Protein AF-A0A938M3T7-F1 (afdb_monomer)

Foldseek 3Di:
DDDPVNVLVLLLCLQPAFQLVVDDLAEEEEEADPPDPPVNLVVLLVVLVSQVVSVHHDYHYQADRHHRDSVGGRRDDDPPDDPVVSQVSNQVVDVVGDGDDDDDQDPVSVCVSVVQDPVNVVVVLVVCVVVVQQWDWDDDDPPTDIDRDDD

Mean predicted aligned error: 9.39 Å

Sequence (151 aa):
MRSLQDIRELLDELDHQPADAMEAQDLDLKEWNVRSMSDSVSLVVEMAVCMANGGGGTVVFGVNDKAVGRSNAILGVPNEVDVNRLMKAVYDSTDPKLTPVFEELSNADIRRITHFNRNQVFRMMQELIQEEIGVVLTGQRKSARYVLKQT

pLDDT: mean 87.34, std 10.18, range [54.97, 97.94]

Radius of gyration: 17.36 Å; Cα contacts (8 Å, |Δi|>4): 184; chains: 1; bounding box: 43×36×40 Å

Secondary structure (DSSP, 8-state):
---HHHHHHHHHGGGTS-SGGG-BTTEEEE---TT-HHHHHHHHHHHHHHHHHTT--EEEESB-SS--SHHHHB----TT--HHHHHHHHHHH-SSPP-----PPPHHHHHHHS---HHHHHHHHHHHHHTT-SEEEES-GGG-EEEE---

Nearest PDB structures (foldseek):
  1qrd-assembly1_A  TM=4.668E-01  e=8.372E+00  Rattus rattus

Structure (mmCIF, N/CA/C/O backbone):
data_AF-A0A938M3T7-F1
#
_entry.id   AF-A0A938M3T7-F1
#
loop_
_atom_site.group_PDB
_atom_site.id
_atom_site.type_symbol
_atom_site.label_atom_id
_atom_site.label_alt_id
_atom_site.label_comp_id
_atom_site.label_asym_id
_atom_site.label_entity_id
_atom_site.label_seq_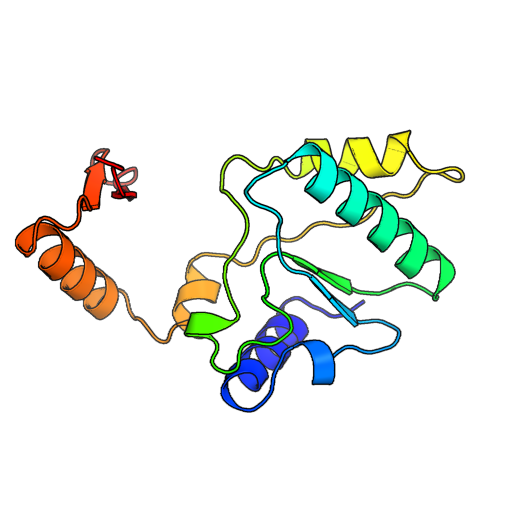id
_atom_site.pdbx_PDB_ins_code
_atom_site.Cartn_x
_atom_site.Cartn_y
_atom_site.Cartn_z
_atom_site.occupancy
_atom_site.B_iso_or_equiv
_atom_site.auth_seq_id
_atom_site.auth_comp_id
_atom_site.auth_asym_id
_atom_site.auth_atom_id
_atom_site.pdbx_PDB_model_num
ATOM 1 N N . MET A 1 1 ? -0.614 -11.440 -11.638 1.00 80.94 1 MET A N 1
ATOM 2 C CA . MET A 1 1 ? -1.037 -10.274 -10.835 1.00 80.94 1 MET A CA 1
ATOM 3 C C . MET A 1 1 ? -2.408 -10.567 -10.284 1.00 80.94 1 MET A C 1
ATOM 5 O O . MET A 1 1 ? -3.253 -11.032 -11.044 1.00 80.94 1 MET A O 1
ATOM 9 N N . ARG A 1 2 ? -2.593 -10.347 -8.984 1.00 86.06 2 ARG A N 1
ATOM 10 C CA . ARG A 1 2 ? -3.881 -10.561 -8.326 1.00 86.06 2 ARG A CA 1
ATOM 11 C C . ARG A 1 2 ? -4.842 -9.453 -8.731 1.00 86.06 2 ARG A C 1
ATOM 13 O O . ARG A 1 2 ? -4.431 -8.302 -8.862 1.00 86.06 2 ARG A O 1
ATOM 20 N N . SER A 1 3 ? -6.096 -9.806 -8.977 1.00 88.00 3 SER A N 1
ATOM 21 C CA . SER A 1 3 ? -7.129 -8.822 -9.279 1.00 88.00 3 SER A CA 1
ATOM 22 C C . SER A 1 3 ? -7.533 -8.068 -8.013 1.00 88.00 3 SER A C 1
ATOM 24 O O . SER A 1 3 ? -7.358 -8.560 -6.898 1.00 88.00 3 SER A O 1
ATOM 26 N N . LEU A 1 4 ? -8.171 -6.905 -8.167 1.00 85.69 4 LEU A N 1
ATOM 27 C CA . LEU A 1 4 ? -8.779 -6.206 -7.031 1.00 85.69 4 LEU A CA 1
ATOM 28 C C . LEU A 1 4 ? -9.772 -7.078 -6.252 1.00 85.69 4 LEU A C 1
ATOM 30 O O . LEU A 1 4 ? -9.944 -6.873 -5.056 1.00 85.69 4 LEU A O 1
ATOM 34 N N . GLN A 1 5 ? -10.455 -8.022 -6.906 1.00 85.88 5 GLN A N 1
ATOM 35 C CA . GLN A 1 5 ? -11.365 -8.934 -6.214 1.00 85.88 5 GLN A CA 1
ATOM 36 C C . GLN A 1 5 ? -10.595 -9.916 -5.326 1.00 85.88 5 GLN A C 1
ATOM 38 O O . GLN A 1 5 ? -10.949 -10.058 -4.159 1.00 85.88 5 GLN A O 1
ATOM 43 N N . ASP A 1 6 ? -9.503 -10.488 -5.832 1.00 89.81 6 ASP A N 1
ATOM 44 C CA . ASP A 1 6 ? -8.647 -11.386 -5.051 1.00 89.81 6 ASP A CA 1
ATOM 45 C C . ASP A 1 6 ? -8.031 -10.647 -3.857 1.00 89.81 6 ASP A C 1
ATOM 47 O O . ASP A 1 6 ? -8.008 -11.168 -2.748 1.00 89.81 6 ASP A O 1
ATOM 51 N N . ILE A 1 7 ? -7.575 -9.402 -4.057 1.00 91.44 7 ILE A N 1
ATOM 52 C CA . ILE A 1 7 ? -7.050 -8.567 -2.968 1.00 91.44 7 ILE A CA 1
ATOM 53 C C . ILE A 1 7 ? -8.124 -8.295 -1.913 1.00 91.44 7 ILE A C 1
ATOM 55 O O . ILE A 1 7 ? -7.825 -8.348 -0.726 1.00 91.44 7 ILE A O 1
ATOM 59 N N . ARG A 1 8 ? -9.382 -8.052 -2.301 1.00 85.25 8 ARG A N 1
ATOM 60 C CA . ARG A 1 8 ? -10.475 -7.868 -1.329 1.00 85.25 8 ARG A CA 1
ATOM 61 C C . ARG A 1 8 ? -10.688 -9.108 -0.465 1.00 85.25 8 ARG A C 1
ATOM 63 O O . ARG A 1 8 ? -10.791 -8.961 0.749 1.00 85.25 8 ARG A O 1
ATOM 70 N N . GLU A 1 9 ? -10.740 -10.280 -1.094 1.00 88.81 9 GLU A N 1
ATOM 71 C CA . GLU A 1 9 ? -10.919 -11.564 -0.407 1.00 88.81 9 GLU A CA 1
ATOM 72 C C . GLU A 1 9 ? -9.730 -11.865 0.507 1.00 88.81 9 GLU A C 1
ATOM 74 O O . GLU A 1 9 ? -9.916 -12.255 1.652 1.00 88.81 9 GLU A O 1
ATOM 79 N N . LEU A 1 10 ? -8.505 -11.576 0.062 1.00 90.69 10 LEU A N 1
ATOM 80 C CA . LEU A 1 10 ? -7.319 -11.705 0.908 1.00 90.69 10 LEU A CA 1
ATOM 81 C C . LEU A 1 10 ? -7.405 -10.792 2.118 1.00 90.69 10 LEU A C 1
ATOM 83 O O . LEU A 1 10 ? -7.178 -11.240 3.231 1.00 90.69 10 LEU A O 1
ATOM 87 N N . LEU A 1 11 ? -7.778 -9.526 1.935 1.00 89.50 11 LEU A N 1
ATOM 88 C CA . LEU A 1 11 ? -7.891 -8.621 3.069 1.00 89.50 11 LEU A CA 1
ATOM 89 C C . LEU A 1 11 ? -8.904 -9.142 4.106 1.00 89.50 11 LEU A C 1
ATOM 91 O O . LEU A 1 11 ? -8.755 -8.800 5.279 1.00 89.50 11 LEU A O 1
ATOM 95 N N . ASP A 1 12 ? -9.959 -9.884 3.720 1.00 89.12 12 ASP A N 1
ATOM 96 C CA . ASP A 1 12 ? -10.930 -10.465 4.675 1.00 89.12 12 ASP A CA 1
ATOM 97 C C . ASP A 1 12 ? -10.244 -11.423 5.671 1.00 89.12 12 ASP A C 1
ATOM 99 O O . ASP A 1 12 ? -10.628 -11.488 6.839 1.00 89.12 12 ASP A O 1
ATOM 103 N N . GLU A 1 13 ? -9.162 -12.084 5.258 1.00 91.00 13 GLU A N 1
ATOM 104 C CA . GLU A 1 13 ? -8.375 -12.977 6.113 1.00 91.00 13 GLU A CA 1
ATOM 105 C C . GLU A 1 13 ? -7.633 -12.243 7.241 1.00 91.00 13 GLU A C 1
ATOM 107 O O . GLU A 1 13 ? -7.279 -12.869 8.242 1.00 91.00 13 GLU A O 1
ATOM 112 N N . LEU A 1 14 ? -7.471 -10.915 7.149 1.00 90.62 14 LEU A N 1
ATOM 113 C CA . LEU A 1 14 ? -6.842 -10.114 8.206 1.00 90.62 14 LEU A CA 1
ATOM 114 C C . LEU A 1 14 ? -7.614 -10.159 9.531 1.00 90.62 14 LEU A C 1
ATOM 116 O O . LEU A 1 14 ? -7.048 -9.840 10.572 1.00 90.62 14 LEU A O 1
ATOM 120 N N . ASP A 1 15 ? -8.891 -10.558 9.532 1.00 89.94 15 ASP A N 1
ATOM 121 C CA . ASP A 1 15 ? -9.637 -10.783 10.777 1.00 89.94 15 ASP A CA 1
ATOM 122 C C . ASP A 1 15 ? -9.172 -12.024 11.550 1.00 89.94 15 ASP A C 1
ATOM 124 O O . ASP A 1 15 ? -9.402 -12.118 12.757 1.00 89.94 15 ASP A O 1
ATOM 128 N N . HIS A 1 16 ? -8.495 -12.958 10.880 1.00 92.94 16 HIS A N 1
ATOM 129 C CA . HIS A 1 16 ? -8.118 -14.254 11.441 1.00 92.94 16 HIS A CA 1
ATOM 130 C C . HIS A 1 16 ? -6.604 -14.427 11.596 1.00 92.94 16 HIS A C 1
ATOM 132 O O . HIS A 1 16 ? -6.171 -15.197 12.455 1.00 92.94 16 HIS A O 1
ATOM 138 N N . GLN A 1 17 ? -5.796 -13.719 10.802 1.00 93.44 17 GLN A N 1
ATOM 139 C CA . GLN A 1 17 ? -4.336 -13.827 10.813 1.00 93.44 17 GLN 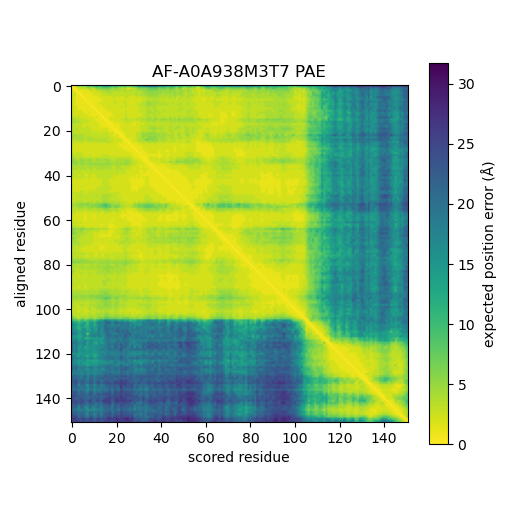A CA 1
ATOM 140 C C . GLN A 1 17 ? -3.650 -12.493 10.463 1.00 93.44 17 GLN A C 1
ATOM 142 O O . GLN A 1 17 ? -4.272 -11.639 9.833 1.00 93.44 17 GLN A O 1
ATOM 147 N N . PRO A 1 18 ? -2.389 -12.286 10.885 1.00 94.50 18 PRO A N 1
ATOM 148 C CA . PRO A 1 18 ? -1.611 -11.109 10.500 1.00 94.50 18 PRO A CA 1
ATOM 149 C C . PRO A 1 18 ? -1.245 -11.124 9.007 1.00 94.50 18 PRO A C 1
ATOM 151 O O . PRO A 1 18 ? -1.265 -12.172 8.358 1.00 94.50 18 PRO A O 1
ATOM 154 N N . ALA A 1 19 ? -0.912 -9.952 8.460 1.00 92.38 19 ALA A N 1
ATOM 155 C CA . ALA A 1 19 ? -0.623 -9.802 7.033 1.00 92.38 19 ALA A CA 1
ATOM 156 C C . ALA A 1 19 ? 0.694 -10.489 6.620 1.00 92.38 19 ALA A C 1
ATOM 158 O O . ALA A 1 19 ? 0.774 -11.021 5.515 1.00 92.38 19 ALA A O 1
ATOM 159 N N . ASP A 1 20 ? 1.692 -10.533 7.508 1.00 93.25 20 ASP A N 1
ATOM 160 C CA . ASP A 1 20 ? 2.979 -11.205 7.275 1.00 93.25 20 ASP A CA 1
ATOM 161 C C . ASP A 1 20 ? 2.825 -12.706 6.966 1.00 93.25 20 ASP A C 1
ATOM 163 O O . ASP A 1 20 ? 3.525 -13.254 6.117 1.00 93.25 20 ASP A O 1
ATOM 167 N N . ALA A 1 21 ? 1.850 -13.369 7.589 1.00 93.38 21 ALA A N 1
ATOM 168 C CA . ALA A 1 21 ? 1.526 -14.775 7.364 1.00 93.38 21 ALA A CA 1
ATOM 169 C C . ALA A 1 21 ? 0.840 -15.033 6.011 1.00 93.38 21 ALA A C 1
ATOM 171 O O . ALA A 1 21 ? 0.750 -16.182 5.574 1.00 93.38 21 ALA A O 1
ATOM 172 N N . MET A 1 22 ? 0.346 -13.980 5.356 1.00 90.00 22 MET A N 1
ATOM 173 C CA . MET A 1 22 ? -0.335 -14.046 4.063 1.00 90.00 22 MET A CA 1
ATOM 174 C C . MET A 1 22 ? 0.571 -13.663 2.887 1.00 90.00 22 MET A C 1
ATOM 176 O O . MET A 1 22 ? 0.171 -13.856 1.733 1.00 90.00 22 MET A O 1
ATOM 180 N N . GLU A 1 23 ? 1.759 -13.112 3.158 1.00 90.25 23 GLU A N 1
ATOM 181 C CA . GLU A 1 23 ? 2.740 -12.790 2.125 1.00 90.25 23 GLU A CA 1
ATOM 182 C C . GLU A 1 23 ? 3.139 -14.054 1.348 1.00 90.25 23 GLU A C 1
ATOM 184 O O . GLU A 1 23 ? 3.282 -15.157 1.882 1.00 90.25 23 GLU A O 1
ATOM 189 N N . ALA A 1 24 ? 3.305 -13.892 0.040 1.00 90.50 24 ALA A N 1
ATOM 190 C CA . ALA A 1 24 ? 3.670 -14.955 -0.882 1.00 90.50 24 ALA A CA 1
ATOM 191 C C . ALA A 1 24 ? 4.719 -14.441 -1.870 1.00 90.50 24 ALA A C 1
ATOM 193 O O . ALA A 1 24 ? 5.036 -13.257 -1.905 1.00 90.50 24 ALA A O 1
ATOM 194 N N . GLN A 1 25 ? 5.233 -15.319 -2.734 1.00 88.38 25 GLN A N 1
ATOM 195 C CA . GLN A 1 25 ? 6.212 -14.913 -3.749 1.00 88.38 25 GLN A CA 1
ATOM 196 C C . GLN A 1 25 ? 5.713 -13.751 -4.630 1.00 88.38 25 GLN A C 1
ATOM 198 O O . GLN A 1 25 ? 6.510 -12.923 -5.060 1.00 88.38 25 GLN A O 1
ATOM 203 N N . ASP A 1 26 ? 4.408 -13.705 -4.905 1.00 92.75 26 ASP A N 1
ATOM 204 C CA . ASP A 1 26 ? 3.772 -12.733 -5.794 1.00 92.75 26 ASP A CA 1
ATOM 205 C C . ASP A 1 26 ? 2.879 -11.716 -5.064 1.00 92.75 26 ASP A C 1
ATOM 207 O O . ASP A 1 26 ? 2.151 -10.967 -5.722 1.00 92.75 26 ASP A O 1
ATOM 211 N N . LEU A 1 27 ? 2.889 -11.704 -3.728 1.00 94.94 27 LEU A N 1
ATOM 212 C CA . LEU A 1 27 ? 2.048 -10.838 -2.907 1.00 94.94 27 LEU A CA 1
ATOM 213 C C . LEU A 1 27 ? 2.815 -10.340 -1.690 1.00 94.94 27 LEU A C 1
ATOM 215 O O . LEU A 1 27 ? 3.266 -11.140 -0.877 1.00 94.94 27 LEU A O 1
ATOM 219 N N . ASP A 1 28 ? 2.854 -9.025 -1.527 1.00 95.62 28 ASP A N 1
ATOM 220 C CA . ASP A 1 28 ? 3.479 -8.384 -0.376 1.00 95.62 28 ASP A CA 1
ATOM 221 C C . ASP A 1 28 ? 2.533 -7.326 0.232 1.00 95.62 28 ASP A C 1
ATOM 223 O O . ASP A 1 28 ? 1.809 -6.632 -0.495 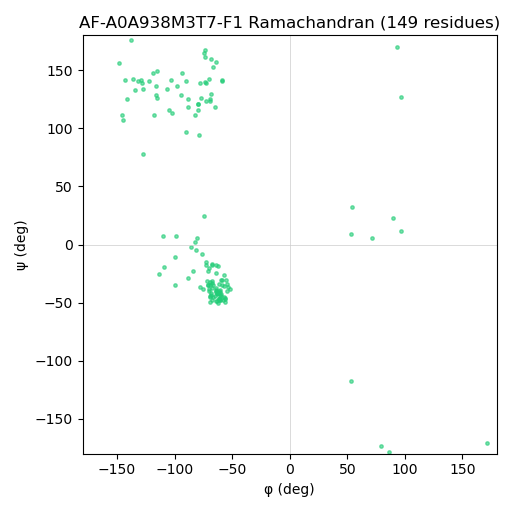1.00 95.62 28 ASP A O 1
ATOM 227 N N . LEU A 1 29 ? 2.494 -7.235 1.564 1.00 95.31 29 LEU A N 1
ATOM 228 C CA . LEU A 1 29 ? 1.659 -6.315 2.332 1.00 95.31 29 LEU A CA 1
ATOM 229 C C . LEU A 1 29 ? 2.567 -5.377 3.130 1.00 95.31 29 LEU A C 1
ATOM 231 O O . LEU A 1 29 ? 3.226 -5.780 4.084 1.00 95.31 29 LEU A O 1
ATOM 235 N N . LYS A 1 30 ? 2.587 -4.095 2.755 1.00 95.69 30 LYS A N 1
ATOM 236 C CA . LYS A 1 30 ? 3.478 -3.104 3.366 1.00 95.69 30 LYS A CA 1
ATOM 237 C C . LYS A 1 30 ? 2.724 -2.001 4.090 1.00 95.69 30 LYS A C 1
ATOM 239 O O . LYS A 1 30 ? 1.782 -1.394 3.570 1.00 95.69 30 LYS A O 1
ATOM 244 N N . GLU A 1 31 ? 3.222 -1.666 5.274 1.00 95.62 31 GLU A N 1
ATOM 245 C CA . GLU A 1 31 ? 2.775 -0.492 6.011 1.00 95.62 31 GLU A CA 1
ATOM 246 C C . GLU A 1 31 ? 3.248 0.783 5.300 1.00 95.62 31 GLU A C 1
ATOM 248 O O . GLU A 1 31 ? 4.354 0.852 4.761 1.00 95.62 31 GLU A O 1
ATOM 253 N N . TRP A 1 32 ? 2.403 1.815 5.295 1.00 95.69 32 TRP A N 1
ATOM 254 C CA . TRP A 1 32 ? 2.774 3.116 4.751 1.00 95.69 32 TRP A CA 1
ATOM 255 C C . TRP A 1 32 ? 3.436 3.993 5.817 1.00 95.69 32 TRP A C 1
ATOM 257 O O . TRP A 1 32 ? 2.836 4.291 6.852 1.00 95.69 32 TRP A O 1
ATOM 267 N N . ASN A 1 33 ? 4.646 4.494 5.550 1.00 93.12 33 ASN A N 1
ATOM 268 C CA . ASN A 1 33 ? 5.332 5.392 6.476 1.00 93.12 33 ASN A CA 1
ATOM 269 C C . ASN A 1 33 ? 4.778 6.824 6.377 1.00 93.12 33 ASN A C 1
ATOM 271 O O . ASN A 1 33 ? 5.253 7.663 5.609 1.00 93.12 33 ASN A O 1
ATOM 275 N N . VAL A 1 34 ? 3.812 7.141 7.240 1.00 90.25 34 VAL A N 1
ATOM 276 C CA . VAL A 1 34 ? 3.199 8.480 7.325 1.00 90.25 34 VAL A CA 1
ATOM 277 C C . VAL A 1 34 ? 4.169 9.592 7.747 1.00 90.25 34 VAL A C 1
ATOM 279 O O . VAL A 1 34 ? 3.871 10.766 7.547 1.00 90.25 34 VAL A O 1
ATOM 282 N N . ARG A 1 35 ? 5.328 9.259 8.335 1.00 91.50 35 ARG A N 1
ATOM 283 C CA . ARG A 1 35 ? 6.305 10.251 8.819 1.00 91.50 35 ARG A CA 1
ATOM 284 C C . ARG A 1 35 ? 7.241 10.745 7.720 1.00 91.50 35 ARG A C 1
ATOM 286 O O . ARG A 1 35 ? 7.814 11.821 7.863 1.00 91.50 35 ARG A O 1
ATOM 293 N N . SER A 1 36 ? 7.419 9.966 6.654 1.00 94.56 36 SER A N 1
ATOM 294 C CA . SER A 1 36 ? 8.373 10.267 5.590 1.00 94.56 36 SER A CA 1
ATOM 295 C C . SER A 1 36 ? 7.837 9.829 4.231 1.00 94.56 36 SER A C 1
ATOM 297 O O . SER A 1 36 ? 7.802 8.645 3.885 1.00 94.56 36 SER A O 1
ATOM 299 N N . MET A 1 37 ? 7.446 10.820 3.428 1.00 93.06 37 MET A N 1
ATOM 300 C CA . MET A 1 37 ? 7.016 10.592 2.049 1.00 93.06 37 MET A CA 1
ATOM 301 C C . MET A 1 37 ? 8.161 10.044 1.192 1.00 93.06 37 MET A C 1
ATOM 303 O O . MET A 1 37 ? 7.934 9.184 0.349 1.00 93.06 37 MET A O 1
ATOM 307 N N . SER A 1 38 ? 9.396 10.505 1.410 1.00 94.44 38 SER A N 1
ATOM 308 C CA . SER A 1 38 ? 10.558 10.015 0.662 1.00 94.44 38 SER A CA 1
ATOM 309 C C . SER A 1 38 ? 10.836 8.540 0.932 1.00 94.44 38 SER A C 1
ATOM 311 O O . SER A 1 38 ? 11.140 7.806 -0.007 1.00 94.44 38 SER A O 1
ATOM 313 N N . ASP A 1 39 ? 10.689 8.088 2.179 1.00 96.44 39 ASP A N 1
ATOM 314 C CA . ASP A 1 39 ? 10.926 6.684 2.531 1.00 96.44 39 ASP A CA 1
ATOM 315 C C . ASP A 1 39 ? 9.825 5.804 1.943 1.00 96.44 39 ASP A C 1
ATOM 317 O O . ASP A 1 39 ? 10.113 4.756 1.377 1.00 96.44 39 ASP A O 1
ATOM 321 N N . SER A 1 40 ? 8.573 6.271 1.985 1.00 96.44 40 SER A N 1
ATOM 322 C CA . SER A 1 40 ? 7.447 5.571 1.358 1.00 96.44 40 SER A CA 1
ATOM 323 C C . SER A 1 40 ? 7.613 5.462 -0.160 1.00 96.44 40 SER A C 1
ATOM 325 O O . SER A 1 40 ? 7.390 4.401 -0.733 1.00 96.44 40 SER A O 1
ATOM 327 N N . VAL A 1 41 ? 8.071 6.528 -0.828 1.00 96.62 41 VAL A N 1
ATOM 328 C CA . VAL A 1 41 ? 8.393 6.485 -2.265 1.00 96.62 41 VAL A CA 1
ATOM 329 C C . VAL A 1 41 ? 9.539 5.510 -2.539 1.00 96.62 41 VAL A C 1
ATOM 331 O O . VAL A 1 41 ? 9.462 4.740 -3.491 1.00 96.62 41 VAL A O 1
ATOM 334 N N . SER A 1 42 ? 10.580 5.510 -1.703 1.00 97.50 42 SER A N 1
ATOM 335 C CA . SER A 1 42 ? 11.720 4.593 -1.843 1.00 97.50 42 SER A CA 1
ATOM 336 C C . SER A 1 42 ? 11.281 3.136 -1.698 1.00 97.50 42 SER A C 1
ATOM 338 O O . SER A 1 42 ? 11.663 2.306 -2.517 1.00 97.50 42 SER A O 1
ATOM 340 N N . LEU A 1 43 ? 10.399 2.856 -0.735 1.00 97.50 43 LEU A N 1
ATOM 341 C CA . LEU A 1 43 ? 9.790 1.543 -0.544 1.00 97.50 43 LEU A CA 1
ATOM 342 C C . LEU A 1 43 ? 8.977 1.111 -1.772 1.00 97.50 43 LEU A C 1
ATOM 344 O O . LEU A 1 43 ? 9.101 -0.021 -2.221 1.00 97.50 43 LEU A O 1
ATOM 348 N N . VAL A 1 44 ? 8.184 2.006 -2.369 1.00 97.69 44 VAL A N 1
ATOM 349 C CA . VAL A 1 44 ? 7.440 1.704 -3.606 1.00 97.69 44 VAL A CA 1
ATOM 350 C C . VAL A 1 44 ? 8.383 1.314 -4.751 1.00 97.69 44 VAL A C 1
ATOM 352 O O . VAL A 1 44 ? 8.106 0.355 -5.472 1.00 97.69 44 VAL A O 1
ATOM 355 N N . VAL A 1 45 ? 9.502 2.028 -4.913 1.00 97.88 45 VAL A N 1
ATOM 356 C CA . VAL A 1 45 ? 10.521 1.710 -5.928 1.00 97.88 45 VAL A CA 1
ATOM 357 C C . VAL A 1 45 ? 11.165 0.355 -5.652 1.00 97.88 45 VAL A C 1
ATOM 359 O O . VAL A 1 45 ? 11.241 -0.475 -6.557 1.00 97.88 45 VAL A O 1
ATOM 362 N N . GLU A 1 46 ? 11.594 0.120 -4.413 1.00 97.50 46 GLU A N 1
ATOM 363 C CA . GLU A 1 46 ? 12.192 -1.144 -3.984 1.00 97.50 46 GLU A CA 1
ATOM 364 C C . GLU A 1 46 ? 11.253 -2.317 -4.269 1.00 97.50 46 GLU A C 1
ATOM 366 O O . GLU A 1 46 ? 11.638 -3.278 -4.936 1.00 97.50 46 GLU A O 1
ATOM 371 N N . MET A 1 47 ? 9.989 -2.194 -3.868 1.00 96.75 47 MET A N 1
ATOM 372 C CA . MET A 1 47 ? 8.993 -3.231 -4.086 1.00 96.75 47 MET A CA 1
ATOM 373 C C . MET A 1 47 ? 8.718 -3.478 -5.568 1.00 96.75 47 MET A C 1
ATOM 375 O O . MET A 1 47 ? 8.619 -4.632 -5.982 1.00 96.75 47 MET A O 1
ATOM 379 N N . ALA A 1 48 ? 8.652 -2.432 -6.397 1.00 96.75 48 ALA A N 1
ATOM 380 C CA . ALA A 1 48 ? 8.494 -2.598 -7.840 1.00 96.75 48 ALA A CA 1
ATOM 381 C C . ALA A 1 48 ? 9.663 -3.384 -8.461 1.00 96.75 48 ALA A C 1
ATOM 383 O O . ALA A 1 48 ? 9.438 -4.255 -9.303 1.00 96.75 48 ALA A O 1
ATOM 384 N N . VAL A 1 49 ? 10.898 -3.119 -8.022 1.00 96.25 49 VAL A N 1
ATOM 385 C CA . VAL A 1 49 ? 12.097 -3.845 -8.471 1.00 96.25 49 VAL A CA 1
ATOM 386 C C . VAL A 1 49 ? 12.074 -5.296 -7.992 1.00 96.25 49 VAL A C 1
ATOM 388 O O . VAL A 1 49 ? 12.282 -6.203 -8.799 1.00 96.25 49 VAL A O 1
ATOM 391 N N . CYS A 1 50 ? 11.781 -5.534 -6.712 1.00 94.44 50 CYS A N 1
ATOM 392 C CA . CYS A 1 50 ? 11.659 -6.879 -6.148 1.00 94.44 50 CYS A CA 1
ATOM 393 C C . CYS A 1 50 ? 10.628 -7.712 -6.915 1.00 94.44 50 CYS A C 1
ATOM 395 O O . CYS A 1 50 ? 10.927 -8.828 -7.340 1.00 94.44 50 CYS A O 1
ATOM 397 N N . MET A 1 51 ? 9.453 -7.138 -7.179 1.00 94.94 51 MET A N 1
ATOM 398 C CA . MET A 1 51 ? 8.388 -7.804 -7.926 1.00 94.94 51 MET A CA 1
ATOM 399 C C . MET A 1 51 ? 8.800 -8.076 -9.372 1.00 94.94 51 MET A C 1
ATOM 401 O O . MET A 1 51 ? 8.603 -9.186 -9.858 1.00 94.94 51 MET A O 1
ATOM 405 N N . ALA A 1 52 ? 9.425 -7.120 -10.063 1.00 94.38 52 ALA A N 1
ATOM 406 C CA . ALA A 1 52 ? 9.904 -7.334 -11.430 1.00 94.38 52 ALA A CA 1
ATOM 407 C C . ALA A 1 52 ? 10.943 -8.467 -11.515 1.00 94.38 52 ALA A C 1
ATOM 409 O O . ALA A 1 52 ? 10.885 -9.287 -12.431 1.00 94.38 52 ALA A O 1
ATOM 410 N N . ASN A 1 53 ? 11.844 -8.556 -10.533 1.00 92.31 53 ASN A N 1
ATOM 411 C CA . ASN A 1 53 ? 12.849 -9.617 -10.456 1.00 92.31 53 ASN A CA 1
ATOM 412 C C . ASN A 1 53 ? 12.245 -10.983 -10.084 1.00 92.31 53 ASN A C 1
ATOM 414 O O . ASN A 1 53 ? 12.748 -12.017 -10.520 1.00 92.31 53 ASN A O 1
ATOM 418 N N . GLY A 1 54 ? 11.169 -10.994 -9.293 1.00 88.81 54 GLY A N 1
ATOM 419 C CA . GLY A 1 54 ? 10.504 -12.197 -8.784 1.00 88.81 54 GLY A CA 1
ATOM 420 C C . GLY A 1 54 ? 9.515 -12.873 -9.743 1.00 88.81 54 GLY A C 1
ATOM 421 O O . GLY A 1 54 ? 8.910 -13.876 -9.363 1.00 88.81 54 GLY A O 1
ATOM 422 N N . GLY A 1 55 ? 9.355 -12.360 -10.970 1.00 89.62 55 GLY A N 1
ATOM 423 C CA . GLY A 1 55 ? 8.370 -12.847 -11.951 1.00 89.62 55 GLY A CA 1
ATOM 424 C C . GLY A 1 55 ? 7.058 -12.050 -11.985 1.00 89.62 55 GLY A C 1
ATOM 425 O O . GLY A 1 55 ? 6.097 -12.465 -12.634 1.00 89.62 55 GLY A O 1
ATOM 426 N N . GLY A 1 56 ? 7.029 -10.893 -11.326 1.00 92.56 56 GLY A N 1
ATOM 427 C CA . GLY A 1 56 ? 5.860 -10.043 -11.134 1.00 92.56 56 GLY A CA 1
ATOM 428 C C . GLY A 1 56 ? 5.126 -10.341 -9.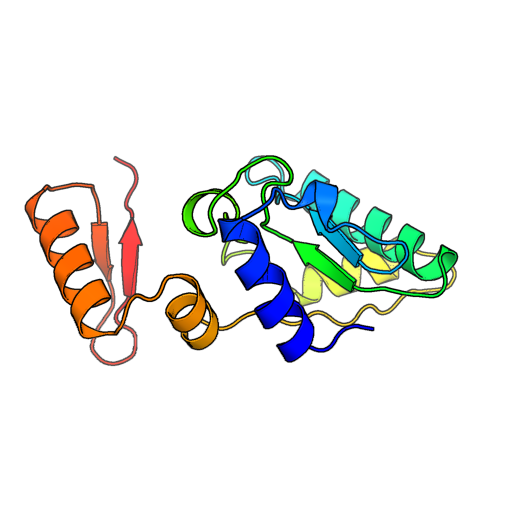827 1.00 92.56 56 GLY A C 1
ATOM 429 O O . GLY A 1 56 ? 5.378 -11.338 -9.159 1.00 92.56 56 GLY A O 1
ATOM 430 N N . GLY A 1 57 ? 4.182 -9.472 -9.477 1.00 94.50 57 GLY A N 1
ATOM 431 C CA . GLY A 1 57 ? 3.374 -9.633 -8.274 1.00 94.50 57 GLY A CA 1
ATOM 432 C C . GLY A 1 57 ? 2.525 -8.406 -7.983 1.00 94.50 57 GLY A C 1
ATOM 433 O O . GLY A 1 57 ? 2.407 -7.506 -8.818 1.00 94.50 57 GLY A O 1
ATOM 434 N N . THR A 1 58 ? 1.917 -8.396 -6.807 1.00 96.06 58 THR A N 1
ATOM 435 C CA . THR A 1 58 ? 1.057 -7.325 -6.314 1.00 96.06 58 THR A CA 1
ATOM 436 C C . THR A 1 58 ? 1.554 -6.890 -4.941 1.00 96.06 58 THR A C 1
ATOM 438 O O . THR A 1 58 ? 1.816 -7.727 -4.084 1.00 96.06 58 THR A O 1
ATOM 441 N N . VAL A 1 59 ? 1.666 -5.580 -4.721 1.00 96.00 59 VAL A N 1
ATOM 442 C CA . VAL A 1 59 ? 1.998 -5.021 -3.404 1.00 96.00 59 VAL A CA 1
ATOM 443 C C . VAL A 1 59 ? 0.827 -4.190 -2.920 1.00 96.00 59 VAL A C 1
ATOM 445 O O . VAL A 1 59 ? 0.334 -3.331 -3.653 1.00 96.00 59 VAL A O 1
ATOM 448 N N . VAL A 1 60 ? 0.379 -4.447 -1.696 1.00 95.50 60 VAL A N 1
ATOM 449 C CA . VAL A 1 60 ? -0.701 -3.699 -1.053 1.00 95.50 60 VAL A CA 1
ATOM 450 C C . VAL A 1 60 ? -0.093 -2.775 -0.006 1.00 95.50 60 VAL A C 1
ATOM 452 O O . VAL A 1 60 ? 0.485 -3.232 0.976 1.00 95.50 60 VAL A O 1
ATOM 455 N N . PHE A 1 61 ? -0.229 -1.467 -0.217 1.00 95.94 61 PHE A N 1
ATOM 456 C CA . PHE A 1 61 ? 0.264 -0.450 0.709 1.00 95.94 61 PHE A CA 1
ATOM 457 C C . PHE A 1 61 ? -0.810 -0.010 1.705 1.00 95.94 61 PHE A C 1
ATOM 459 O O . PHE A 1 61 ? -1.991 0.081 1.369 1.00 95.94 61 PHE A O 1
ATOM 466 N N . GLY A 1 62 ? -0.374 0.334 2.917 1.00 93.88 62 GLY A N 1
ATOM 467 C CA . GLY A 1 62 ? -1.251 0.799 3.991 1.00 93.88 62 GLY A CA 1
ATOM 468 C C . GLY A 1 62 ? -1.793 -0.328 4.870 1.00 93.88 62 GLY A C 1
ATOM 469 O O . GLY A 1 62 ? -2.839 -0.152 5.496 1.00 93.88 62 GLY A O 1
ATOM 470 N N . VAL A 1 63 ? -1.107 -1.472 4.915 1.00 93.88 63 VAL A N 1
ATOM 471 C CA . VAL A 1 63 ? -1.459 -2.598 5.788 1.00 93.88 63 VAL A CA 1
ATOM 472 C C . VAL A 1 63 ? -0.351 -2.812 6.815 1.00 93.88 63 VAL A C 1
ATOM 474 O O . VAL A 1 63 ? 0.809 -2.945 6.444 1.00 93.88 63 VAL A O 1
ATOM 477 N N . ASN A 1 64 ? -0.696 -2.825 8.100 1.00 92.88 64 ASN A N 1
ATOM 478 C CA . ASN A 1 64 ? 0.205 -3.227 9.172 1.00 92.88 64 ASN A CA 1
ATOM 479 C C . ASN A 1 64 ? 0.396 -4.748 9.124 1.00 92.88 64 ASN A C 1
ATOM 481 O O . ASN A 1 64 ? -0.573 -5.503 9.197 1.00 92.88 64 ASN A O 1
ATOM 485 N N . ASP A 1 65 ? 1.648 -5.178 9.015 1.00 91.25 65 ASP A N 1
ATOM 486 C CA . ASP A 1 65 ? 2.034 -6.567 8.764 1.00 91.25 65 ASP A CA 1
ATOM 487 C C . ASP A 1 65 ? 1.799 -7.508 9.957 1.00 91.25 65 ASP A C 1
ATOM 489 O O . ASP A 1 65 ? 1.621 -8.707 9.766 1.00 91.25 65 ASP A O 1
ATOM 493 N N . LYS A 1 66 ? 1.730 -6.975 11.180 1.00 92.81 66 LYS A N 1
ATOM 494 C CA . LYS A 1 66 ? 1.664 -7.758 12.430 1.00 92.81 66 LYS A CA 1
ATOM 495 C C . LYS A 1 66 ? 0.317 -7.704 13.134 1.00 92.81 66 LYS A C 1
ATOM 497 O O . LYS A 1 66 ? 0.053 -8.515 14.023 1.00 92.81 66 LYS A O 1
ATOM 502 N N . ALA A 1 67 ? -0.507 -6.712 12.820 1.00 91.00 67 ALA A N 1
ATOM 503 C CA . ALA A 1 67 ? -1.799 -6.541 13.461 1.00 91.00 67 ALA A CA 1
ATOM 504 C C . ALA A 1 67 ? -2.797 -7.603 12.978 1.00 91.00 67 ALA A C 1
ATOM 506 O O . ALA A 1 67 ? -2.882 -7.904 11.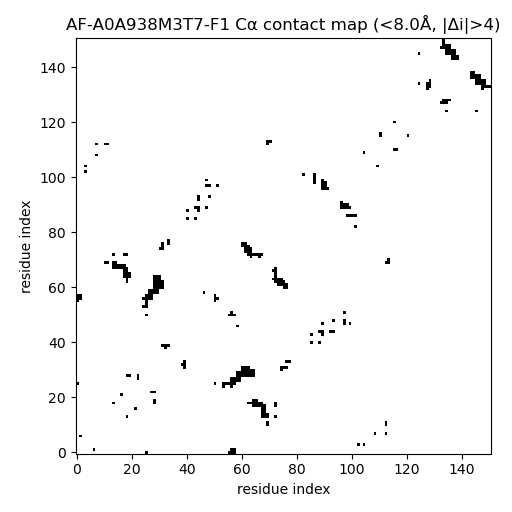791 1.00 91.00 67 ALA A O 1
ATOM 507 N N . VAL A 1 68 ? -3.593 -8.124 13.914 1.00 91.62 68 VAL A N 1
ATOM 508 C CA . VAL A 1 68 ? -4.755 -8.975 13.623 1.00 91.62 68 VAL A CA 1
ATOM 509 C C . VAL A 1 68 ? -6.030 -8.145 13.786 1.00 91.62 68 VAL A C 1
ATOM 511 O O . VAL A 1 68 ? -6.142 -7.313 14.698 1.00 91.62 68 VAL A O 1
ATOM 514 N N . GLY A 1 69 ? -6.996 -8.377 12.903 1.00 87.31 69 GLY A N 1
ATOM 515 C CA . GLY A 1 69 ? -8.236 -7.621 12.769 1.00 87.31 69 GLY A CA 1
ATOM 516 C C . GLY A 1 69 ? -8.131 -6.558 11.681 1.00 87.31 69 GLY A C 1
ATOM 517 O O . GLY A 1 69 ? -7.253 -5.695 11.740 1.00 87.31 69 GLY A O 1
ATOM 518 N N . ARG A 1 70 ? -9.073 -6.541 10.729 1.00 85.12 70 ARG A N 1
ATOM 519 C CA . ARG A 1 70 ? -9.092 -5.572 9.613 1.00 85.12 70 ARG A CA 1
ATOM 520 C C . ARG A 1 70 ? -9.037 -4.124 10.087 1.00 85.12 70 ARG A C 1
ATOM 522 O O . ARG A 1 70 ? -8.330 -3.314 9.497 1.00 85.12 70 ARG A O 1
ATOM 529 N N . SER A 1 71 ? -9.748 -3.804 11.169 1.00 81.81 71 SER A N 1
ATOM 530 C CA . SER A 1 71 ? -9.782 -2.454 11.747 1.00 81.81 71 SER A CA 1
ATOM 531 C C . SER A 1 71 ? -8.430 -1.977 12.280 1.00 81.81 71 SER A C 1
ATOM 533 O O . SER A 1 71 ? -8.220 -0.774 12.382 1.00 81.81 71 SER A O 1
ATOM 535 N N . ASN A 1 72 ? -7.539 -2.905 12.640 1.00 85.19 72 ASN A N 1
ATOM 536 C CA . ASN A 1 72 ? -6.211 -2.606 13.176 1.00 85.19 72 ASN A CA 1
ATOM 537 C C . ASN A 1 72 ? -5.129 -2.737 12.098 1.00 85.19 72 ASN A C 1
ATOM 539 O O . ASN A 1 72 ? -4.151 -1.996 12.114 1.00 85.19 72 ASN A O 1
ATOM 543 N N . ALA A 1 73 ? -5.305 -3.688 11.179 1.00 89.94 73 ALA A N 1
ATOM 544 C CA . ALA A 1 73 ? -4.359 -3.971 10.113 1.00 89.94 73 ALA A CA 1
ATOM 545 C C . ALA A 1 73 ? -4.450 -2.954 8.971 1.00 89.94 73 ALA A C 1
ATOM 547 O O . ALA A 1 73 ? -3.431 -2.581 8.405 1.00 89.94 73 ALA A O 1
ATOM 548 N N . ILE A 1 74 ? -5.641 -2.461 8.623 1.00 90.31 74 ILE A N 1
ATOM 549 C CA . ILE A 1 74 ? -5.809 -1.546 7.489 1.00 90.31 74 ILE A CA 1
ATOM 550 C C . ILE A 1 74 ? -5.670 -0.102 7.975 1.00 90.31 74 ILE A C 1
ATOM 552 O O . ILE A 1 74 ? -6.622 0.508 8.458 1.00 90.31 74 ILE A O 1
ATOM 556 N N . LEU A 1 75 ? -4.466 0.448 7.817 1.00 90.25 75 LEU A N 1
ATOM 557 C CA . LEU A 1 75 ? -4.120 1.828 8.174 1.00 90.25 75 LEU A CA 1
ATOM 558 C C . LEU A 1 75 ? -4.389 2.808 7.023 1.00 90.25 75 LEU A C 1
ATOM 560 O O . LEU A 1 75 ? -4.695 3.979 7.247 1.00 90.25 75 LEU A O 1
ATOM 564 N N . GLY A 1 76 ? -4.299 2.311 5.788 1.00 89.25 76 GLY A N 1
ATOM 565 C CA . GLY A 1 76 ? -4.460 3.088 4.568 1.00 89.25 76 GLY A CA 1
ATOM 566 C C . GLY A 1 76 ? -3.226 3.907 4.188 1.00 89.25 76 GLY A C 1
ATOM 567 O O . GLY A 1 76 ? -2.148 3.795 4.773 1.00 89.25 76 GLY A O 1
ATOM 568 N N . VAL A 1 77 ? -3.403 4.728 3.158 1.00 91.06 77 VAL A N 1
ATOM 569 C CA . VAL A 1 77 ? -2.388 5.628 2.602 1.00 91.06 77 VAL A CA 1
ATOM 570 C C . VAL A 1 77 ? -2.942 7.062 2.658 1.00 91.06 77 VAL A C 1
ATOM 572 O O . VAL A 1 77 ? -4.143 7.243 2.433 1.00 91.06 77 VAL A O 1
ATOM 575 N N . PRO A 1 78 ? -2.131 8.090 2.977 1.00 89.00 78 PRO A N 1
ATOM 576 C CA . PRO A 1 78 ? -2.598 9.475 3.029 1.00 89.00 78 PRO A CA 1
ATOM 577 C C . PRO A 1 78 ? -3.181 9.958 1.692 1.00 89.00 78 PRO A C 1
ATOM 579 O O . PRO A 1 78 ? -2.641 9.668 0.627 1.00 89.00 78 PRO A O 1
ATOM 582 N N . ASN A 1 79 ? -4.260 10.7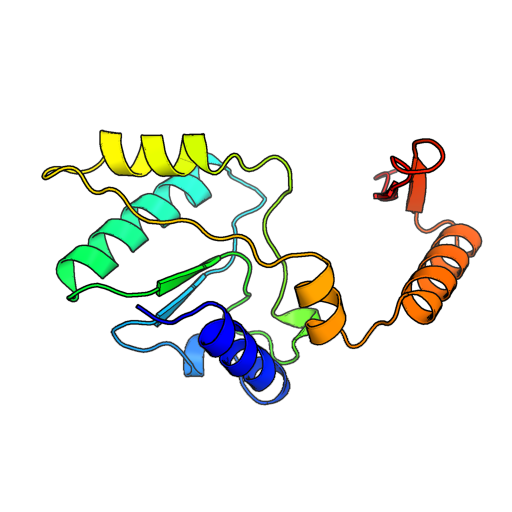45 1.740 1.00 84.12 79 ASN A N 1
ATOM 583 C CA . ASN A 1 79 ? -4.978 11.213 0.541 1.00 84.12 79 ASN A CA 1
ATOM 584 C C . ASN A 1 79 ? -4.161 12.194 -0.323 1.00 84.12 79 ASN A C 1
ATOM 586 O O . ASN A 1 79 ? -4.521 12.468 -1.463 1.00 84.12 79 ASN A O 1
ATOM 590 N N . GLU A 1 80 ? -3.105 12.783 0.234 1.00 84.62 80 GLU A N 1
ATOM 591 C CA . GLU A 1 80 ? -2.154 13.646 -0.466 1.00 84.62 80 GLU A CA 1
ATOM 592 C C . GLU A 1 80 ? -1.151 12.878 -1.341 1.00 84.62 80 GLU A C 1
ATOM 594 O O . GLU A 1 80 ? -0.385 13.502 -2.081 1.00 84.62 80 GLU A O 1
ATOM 599 N N . VAL A 1 81 ? -1.129 11.543 -1.260 1.00 89.88 81 VAL A N 1
ATOM 600 C CA . VAL A 1 81 ? -0.298 10.704 -2.124 1.00 89.88 81 VAL A CA 1
ATOM 601 C C . VAL A 1 81 ? -0.835 10.756 -3.550 1.00 89.88 81 VAL A C 1
ATOM 603 O O . VAL A 1 81 ? -1.987 10.436 -3.818 1.00 89.88 81 VAL A O 1
ATOM 606 N N . ASP A 1 82 ? 0.029 11.154 -4.481 1.00 90.81 82 ASP A N 1
ATOM 607 C CA . ASP A 1 82 ? -0.290 11.226 -5.905 1.00 90.81 82 ASP A CA 1
ATOM 608 C C . ASP A 1 82 ? 0.309 10.023 -6.636 1.00 90.81 82 ASP A C 1
ATOM 610 O O . ASP A 1 82 ? 1.531 9.899 -6.775 1.00 90.81 82 ASP A O 1
ATOM 614 N N . VAL A 1 83 ? -0.571 9.163 -7.147 1.00 92.50 83 VAL A N 1
ATOM 615 C CA . VAL A 1 83 ? -0.228 7.966 -7.923 1.00 92.50 83 VAL A CA 1
ATOM 616 C C . VAL A 1 83 ? 0.689 8.285 -9.109 1.00 92.50 83 VAL A C 1
ATOM 618 O O . VAL A 1 83 ? 1.619 7.530 -9.389 1.00 92.50 83 VAL A O 1
ATOM 621 N N . ASN A 1 84 ? 0.511 9.429 -9.776 1.00 93.62 84 ASN A N 1
ATOM 622 C CA . ASN A 1 84 ? 1.361 9.804 -10.910 1.00 93.62 84 ASN A CA 1
ATOM 623 C C . ASN A 1 84 ? 2.796 10.098 -10.467 1.00 93.62 84 ASN A C 1
ATOM 625 O O . ASN A 1 84 ? 3.746 9.816 -11.201 1.00 93.62 84 ASN A O 1
ATOM 629 N N . ARG A 1 85 ? 2.975 10.644 -9.257 1.00 94.31 85 ARG A N 1
ATOM 630 C CA . ARG A 1 85 ? 4.308 10.879 -8.685 1.00 94.31 85 ARG A CA 1
ATOM 631 C C . ARG A 1 85 ? 4.982 9.565 -8.318 1.00 94.31 85 ARG A C 1
ATOM 633 O O . ARG A 1 85 ? 6.176 9.439 -8.570 1.00 94.31 85 ARG A O 1
ATOM 640 N N . LEU A 1 86 ? 4.230 8.591 -7.801 1.00 96.38 86 LEU A N 1
ATOM 641 C CA . LEU A 1 86 ? 4.745 7.242 -7.550 1.00 96.38 86 LEU A CA 1
ATOM 642 C C . LEU A 1 86 ? 5.165 6.556 -8.853 1.00 96.38 86 LEU A C 1
ATOM 644 O O . LEU A 1 86 ? 6.292 6.079 -8.957 1.00 96.38 86 LEU A O 1
ATOM 648 N N . MET A 1 87 ? 4.309 6.591 -9.879 1.00 96.00 87 MET A N 1
ATOM 649 C CA . MET A 1 87 ? 4.620 6.032 -11.198 1.00 96.00 87 MET A CA 1
ATOM 650 C C . MET A 1 87 ? 5.885 6.661 -11.793 1.00 96.00 87 MET A C 1
ATOM 652 O O . MET A 1 87 ? 6.770 5.948 -12.266 1.00 96.00 87 MET A O 1
ATOM 656 N N . LYS A 1 88 ? 6.008 7.994 -11.723 1.00 97.12 88 LYS A N 1
ATOM 657 C CA . LYS A 1 88 ? 7.197 8.711 -12.194 1.00 97.12 88 LYS A CA 1
ATOM 658 C C . LYS A 1 88 ? 8.450 8.330 -11.402 1.00 97.12 88 LYS A C 1
ATOM 660 O O . LYS A 1 88 ? 9.497 8.143 -12.010 1.00 97.12 88 LYS A O 1
ATOM 665 N N . ALA A 1 89 ? 8.351 8.204 -10.078 1.00 97.38 89 ALA A N 1
ATOM 666 C CA . ALA A 1 89 ? 9.481 7.818 -9.239 1.00 97.38 89 ALA A CA 1
ATOM 667 C C . ALA A 1 89 ? 10.006 6.424 -9.608 1.00 97.38 89 ALA A C 1
ATOM 669 O O . ALA A 1 89 ? 11.202 6.267 -9.834 1.00 97.38 89 ALA A O 1
ATOM 670 N N . VAL A 1 90 ? 9.117 5.437 -9.766 1.00 97.94 90 VAL A N 1
ATOM 671 C CA . VAL A 1 90 ? 9.509 4.085 -10.198 1.00 97.94 90 VAL A CA 1
ATOM 672 C C . VAL A 1 90 ? 10.167 4.112 -11.575 1.00 97.94 90 VAL A C 1
ATOM 674 O O . VAL A 1 90 ? 11.234 3.528 -11.755 1.00 97.94 90 VAL A O 1
ATOM 677 N N . TYR A 1 91 ? 9.581 4.829 -12.534 1.00 97.94 91 TYR A N 1
ATOM 678 C CA . TYR A 1 91 ? 10.145 4.947 -13.876 1.00 97.94 91 TYR A CA 1
ATOM 679 C C . TYR A 1 91 ? 11.540 5.590 -13.863 1.00 97.94 91 TYR A C 1
ATOM 681 O O . TYR A 1 91 ? 12.483 5.081 -14.467 1.00 97.94 91 TYR A O 1
ATOM 689 N N . ASP A 1 92 ? 11.717 6.705 -13.159 1.00 97.94 92 ASP A N 1
ATOM 690 C CA . ASP A 1 92 ? 12.995 7.419 -13.141 1.00 97.94 92 ASP A CA 1
ATOM 691 C C . ASP A 1 92 ? 14.093 6.614 -12.435 1.00 97.94 92 ASP A C 1
ATOM 693 O O . ASP A 1 92 ? 15.232 6.604 -12.908 1.00 97.94 92 ASP A O 1
ATOM 697 N N . SER A 1 93 ? 13.744 5.901 -11.362 1.00 97.06 93 SER A N 1
ATOM 698 C CA . SER A 1 93 ? 14.684 5.183 -10.496 1.00 97.06 93 SER A CA 1
ATOM 699 C C . SER A 1 93 ? 15.058 3.772 -10.962 1.00 97.06 93 SER A C 1
ATOM 701 O O . SER A 1 93 ? 15.870 3.128 -10.304 1.00 97.06 93 SER A O 1
ATOM 703 N N . THR A 1 94 ? 14.501 3.277 -12.070 1.00 96.50 94 THR A N 1
ATOM 704 C CA . THR A 1 94 ? 14.748 1.907 -12.558 1.00 96.50 94 THR A CA 1
ATOM 705 C C . THR A 1 94 ? 15.388 1.885 -13.947 1.00 96.50 94 THR A C 1
ATOM 707 O O . THR A 1 94 ? 15.161 2.782 -14.763 1.00 96.50 94 THR A O 1
ATOM 710 N N . ASP A 1 95 ? 16.225 0.879 -14.211 1.00 95.12 95 ASP A N 1
ATOM 711 C CA . ASP A 1 95 ? 16.803 0.589 -15.529 1.00 95.12 95 ASP A CA 1
ATOM 712 C C . ASP A 1 95 ? 16.955 -0.943 -15.695 1.00 95.12 95 ASP A C 1
ATOM 714 O O . ASP A 1 95 ? 17.739 -1.543 -14.955 1.00 95.12 95 ASP A O 1
ATOM 718 N N . PRO A 1 96 ? 16.190 -1.613 -16.585 1.00 94.12 96 PRO A N 1
ATOM 719 C CA . PRO A 1 96 ? 15.223 -1.052 -17.529 1.00 94.12 96 PRO A CA 1
ATOM 720 C C . PRO A 1 96 ? 14.041 -0.365 -16.836 1.00 94.12 96 PRO A C 1
ATOM 722 O O . PRO A 1 96 ? 13.716 -0.638 -15.681 1.00 94.12 96 PRO A O 1
ATOM 725 N N . LYS A 1 97 ? 13.393 0.544 -17.567 1.00 96.62 97 LYS A N 1
ATOM 726 C CA . LYS A 1 97 ? 12.293 1.358 -17.048 1.00 96.62 97 LYS A CA 1
ATOM 727 C C . LYS A 1 97 ? 11.079 0.500 -16.695 1.00 96.62 97 LYS A C 1
ATOM 729 O O . LYS A 1 97 ? 10.487 -0.123 -17.575 1.00 96.62 97 LYS A O 1
ATOM 734 N N . LEU A 1 98 ? 10.692 0.507 -15.420 1.00 95.75 98 LEU A N 1
ATOM 735 C CA . LEU A 1 98 ? 9.486 -0.158 -14.933 1.00 95.75 98 LEU A CA 1
ATOM 736 C C . LEU A 1 98 ? 8.277 0.786 -14.973 1.00 95.75 98 LEU A C 1
ATOM 738 O O . LEU A 1 98 ? 8.370 1.965 -14.631 1.00 95.75 98 LEU A O 1
ATOM 742 N N . THR A 1 99 ? 7.121 0.243 -15.357 1.00 93.62 99 THR A N 1
ATOM 743 C CA . THR A 1 99 ? 5.829 0.949 -15.383 1.00 93.62 99 THR A CA 1
ATOM 744 C C . THR A 1 99 ? 4.783 0.141 -14.614 1.00 93.62 99 THR A C 1
ATOM 746 O O . THR A 1 99 ? 3.997 -0.584 -15.232 1.00 93.62 99 THR A O 1
ATOM 749 N N . PRO A 1 100 ? 4.798 0.191 -13.269 1.00 94.31 100 PRO A N 1
ATOM 750 C CA . PRO A 1 100 ? 3.811 -0.510 -12.459 1.00 94.31 100 PRO A CA 1
ATOM 751 C C . PRO A 1 100 ? 2.411 0.081 -12.660 1.00 94.31 100 PRO A C 1
ATOM 753 O O . PRO A 1 100 ? 2.254 1.267 -12.961 1.00 94.31 100 PRO A O 1
ATOM 756 N N . VAL A 1 101 ? 1.394 -0.753 -12.453 1.00 93.69 101 VAL A N 1
ATOM 757 C CA . VAL A 1 101 ? -0.009 -0.332 -12.416 1.00 93.69 101 VAL A CA 1
ATOM 758 C C . VAL A 1 101 ? -0.394 -0.086 -10.963 1.00 93.69 101 VAL A C 1
ATOM 760 O O . VAL A 1 101 ? -0.170 -0.942 -10.111 1.00 93.69 101 VAL A O 1
ATOM 763 N N . PHE A 1 102 ? -0.971 1.081 -10.689 1.00 93.19 102 PHE A N 1
ATOM 764 C CA . PHE A 1 102 ? -1.517 1.425 -9.381 1.00 93.19 102 PHE A CA 1
ATOM 765 C C . PHE A 1 102 ? -3.038 1.402 -9.441 1.00 93.19 102 PHE A C 1
ATOM 767 O O . PHE A 1 102 ? -3.639 1.979 -10.350 1.00 93.19 102 PHE A O 1
ATOM 774 N N . GLU A 1 103 ? -3.649 0.776 -8.444 1.00 90.94 103 GLU A N 1
ATOM 775 C CA . GLU A 1 103 ? -5.093 0.754 -8.256 1.00 90.94 103 GLU A CA 1
ATOM 776 C C . GLU A 1 103 ? -5.422 1.189 -6.827 1.00 90.94 103 GLU A C 1
ATOM 778 O O . GLU A 1 103 ? -4.745 0.805 -5.874 1.00 90.94 103 GLU A O 1
ATOM 783 N N . GLU A 1 104 ? -6.471 1.996 -6.676 1.00 86.75 104 GLU A N 1
ATOM 784 C CA . GLU A 1 104 ? -6.984 2.412 -5.372 1.00 86.75 104 GLU A CA 1
ATOM 785 C C . GLU A 1 104 ? -8.181 1.541 -4.975 1.00 86.75 104 GLU A C 1
ATOM 787 O O . GLU A 1 104 ? -9.091 1.301 -5.775 1.00 86.75 104 GLU A O 1
ATOM 792 N N . LEU A 1 105 ? -8.228 1.113 -3.712 1.00 81.88 105 LEU A N 1
ATOM 793 C CA . LEU A 1 105 ? -9.431 0.515 -3.133 1.00 81.88 105 LEU A CA 1
ATOM 794 C C . LEU A 1 105 ? -10.400 1.635 -2.732 1.00 81.88 105 LEU A C 1
ATOM 796 O O . LEU A 1 105 ? -10.071 2.518 -1.942 1.00 81.88 105 LEU A O 1
ATOM 800 N N . SER A 1 106 ? -11.609 1.624 -3.295 1.00 65.62 106 SER A N 1
ATOM 801 C CA . SER A 1 106 ? -12.559 2.731 -3.158 1.00 65.62 106 SER A CA 1
ATOM 802 C C . SER A 1 106 ? -13.219 2.797 -1.773 1.00 65.62 106 SER A C 1
ATOM 804 O O . SER A 1 106 ? -13.292 1.816 -1.040 1.00 65.62 106 SER A O 1
ATOM 806 N N . ASN A 1 107 ? -13.859 3.925 -1.442 1.00 57.62 107 ASN A N 1
ATOM 807 C CA . ASN A 1 107 ? -14.705 4.039 -0.242 1.00 57.62 107 ASN A CA 1
ATOM 808 C C . ASN A 1 107 ? -15.856 3.014 -0.187 1.00 57.62 107 ASN A C 1
ATOM 810 O O . ASN A 1 107 ? -16.344 2.693 0.896 1.00 57.62 107 ASN A O 1
ATOM 814 N N . ALA A 1 108 ? -16.334 2.517 -1.333 1.00 54.97 108 ALA A N 1
ATOM 815 C CA . ALA A 1 108 ? -17.312 1.430 -1.356 1.00 54.97 108 ALA A CA 1
ATOM 816 C C . ALA A 1 108 ? -16.670 0.104 -0.917 1.00 54.97 108 ALA A C 1
ATOM 818 O O . ALA A 1 108 ? -17.306 -0.676 -0.209 1.00 54.97 108 ALA A O 1
ATOM 819 N N . ASP A 1 109 ? -15.401 -0.093 -1.268 1.00 57.38 109 ASP A N 1
ATOM 820 C CA . ASP A 1 109 ? -14.590 -1.227 -0.835 1.00 57.38 109 ASP A CA 1
ATOM 821 C C . ASP A 1 109 ? -14.271 -1.121 0.659 1.00 57.38 109 ASP A C 1
ATOM 823 O O . ASP A 1 109 ? -14.547 -2.061 1.394 1.00 57.38 109 ASP A O 1
ATOM 827 N N . ILE A 1 110 ? -13.873 0.059 1.150 1.00 59.50 110 ILE A N 1
ATOM 828 C CA . ILE A 1 110 ? -13.664 0.333 2.585 1.00 59.50 110 ILE A CA 1
ATOM 829 C C . ILE A 1 110 ? -14.933 0.049 3.408 1.00 59.50 110 ILE A C 1
ATOM 831 O O . ILE A 1 110 ? -14.850 -0.462 4.520 1.00 59.50 110 ILE A O 1
ATOM 835 N N . ARG A 1 111 ? -16.137 0.313 2.881 1.00 60.53 111 ARG A N 1
ATOM 836 C CA . ARG A 1 111 ? -17.406 -0.010 3.572 1.00 60.53 111 ARG A CA 1
ATOM 837 C C . ARG A 1 111 ? -17.712 -1.502 3.635 1.00 60.53 111 ARG A C 1
ATOM 839 O O . ARG A 1 111 ? -18.308 -1.948 4.610 1.00 60.53 111 ARG A O 1
ATOM 846 N N . ARG A 1 112 ? -17.344 -2.265 2.600 1.00 56.62 112 ARG A N 1
ATOM 847 C CA . ARG A 1 112 ? -17.435 -3.734 2.641 1.00 56.62 112 ARG A CA 1
ATOM 848 C C . ARG A 1 112 ? -16.402 -4.297 3.609 1.00 56.62 112 ARG A C 1
ATOM 850 O O . ARG A 1 112 ? -16.728 -5.236 4.319 1.00 56.62 112 ARG A O 1
ATOM 857 N N . ILE A 1 113 ? -15.236 -3.652 3.685 1.00 61.03 113 ILE A N 1
ATOM 858 C CA . ILE A 1 113 ? -14.138 -4.035 4.566 1.00 61.03 113 ILE A CA 1
ATOM 859 C C . ILE A 1 113 ? -14.447 -3.793 6.038 1.00 61.03 113 ILE A C 1
ATOM 861 O O . ILE A 1 113 ? -14.293 -4.680 6.866 1.00 61.03 113 ILE A O 1
ATOM 865 N N . THR A 1 114 ? -14.922 -2.599 6.362 1.00 66.44 114 THR A N 1
ATOM 866 C CA . THR A 1 114 ? -15.236 -2.192 7.737 1.00 66.44 114 THR A CA 1
ATOM 867 C C . THR A 1 114 ? -16.604 -2.684 8.213 1.00 66.44 114 THR A C 1
ATOM 869 O O . THR A 1 114 ? -16.988 -2.422 9.348 1.00 66.44 114 THR A O 1
ATOM 872 N N . HIS A 1 115 ? -17.385 -3.316 7.329 1.00 66.19 115 HIS A N 1
ATOM 873 C CA . HIS A 1 115 ? -18.806 -3.636 7.508 1.00 66.19 115 HIS A CA 1
ATOM 874 C C . HIS A 1 115 ? -19.711 -2.449 7.886 1.00 66.19 115 HIS A C 1
ATOM 876 O O . HIS A 1 115 ? -20.897 -2.639 8.167 1.00 66.19 115 HIS A O 1
ATOM 882 N N . PHE A 1 116 ? -19.207 -1.212 7.850 1.00 68.56 116 PHE A N 1
ATOM 883 C CA . PHE A 1 116 ? -19.999 -0.035 8.162 1.00 68.56 116 PHE A CA 1
ATOM 884 C C . PHE A 1 116 ? -20.821 0.412 6.952 1.00 68.56 116 PHE A C 1
ATOM 886 O O . PHE A 1 116 ? -20.324 0.948 5.957 1.00 68.56 116 PHE A O 1
ATOM 893 N N . ASN A 1 117 ? -22.137 0.256 7.059 1.00 70.50 117 ASN A N 1
ATOM 894 C CA . ASN A 1 117 ? -23.075 0.823 6.103 1.00 70.50 117 ASN A CA 1
ATOM 895 C C . ASN A 1 117 ? -23.209 2.348 6.287 1.00 70.50 117 ASN A C 1
ATOM 897 O O . ASN A 1 117 ? -22.808 2.923 7.299 1.00 70.50 117 ASN A O 1
ATOM 901 N N . ARG A 1 118 ? -23.829 3.026 5.311 1.00 72.38 118 ARG A N 1
ATOM 902 C CA . ARG A 1 118 ? -24.002 4.493 5.323 1.00 72.38 118 ARG A CA 1
ATOM 903 C C . ARG A 1 118 ? -24.621 5.019 6.625 1.00 72.38 118 ARG A C 1
ATOM 905 O O . ARG A 1 118 ? -24.226 6.089 7.077 1.00 72.38 118 ARG A O 1
ATOM 912 N N . ASN A 1 119 ? -25.581 4.297 7.202 1.00 78.19 119 ASN A N 1
ATOM 913 C CA . ASN A 1 119 ? -26.260 4.718 8.425 1.00 78.19 119 ASN A CA 1
ATOM 914 C C . ASN A 1 119 ? -25.368 4.527 9.654 1.00 78.19 119 ASN A C 1
ATOM 916 O O . ASN A 1 119 ? -25.373 5.387 10.527 1.00 78.19 119 ASN A O 1
ATOM 920 N N . GLN A 1 120 ? -24.593 3.440 9.712 1.00 78.44 120 GLN A N 1
ATOM 921 C CA . GLN A 1 120 ? -23.634 3.206 10.793 1.00 78.44 120 GLN A CA 1
ATOM 922 C C . GLN A 1 120 ? -22.504 4.234 10.759 1.00 78.44 120 GLN A C 1
ATOM 924 O O . GLN A 1 120 ? -22.234 4.845 11.785 1.00 78.44 120 GLN A O 1
ATOM 929 N N . VAL A 1 121 ? -21.937 4.516 9.577 1.00 79.50 121 VAL A N 1
ATOM 930 C CA . VAL A 1 121 ? -20.957 5.602 9.420 1.00 79.50 121 VAL A CA 1
ATOM 931 C C . VAL A 1 121 ? -21.573 6.928 9.860 1.00 79.50 121 VAL A C 1
ATOM 933 O O . VAL A 1 121 ? -20.968 7.648 10.638 1.00 79.50 121 VAL A O 1
ATOM 936 N N . PHE A 1 122 ? -22.790 7.258 9.415 1.00 82.25 122 PHE A N 1
ATOM 937 C CA . PHE A 1 122 ? -23.427 8.517 9.804 1.00 82.25 122 PHE A CA 1
ATOM 938 C C . PHE A 1 122 ? -23.624 8.635 11.320 1.00 82.25 122 PHE A C 1
ATOM 940 O O . PHE A 1 122 ? -23.316 9.684 11.874 1.00 82.25 122 PHE A O 1
ATOM 947 N N . ARG A 1 123 ? -24.098 7.575 11.989 1.00 84.44 123 ARG A N 1
ATOM 948 C CA . ARG A 1 123 ? -24.259 7.558 13.452 1.00 84.44 123 ARG A CA 1
ATOM 949 C C . ARG A 1 123 ? -22.924 7.725 14.167 1.00 84.44 123 ARG A C 1
ATOM 951 O O . ARG A 1 123 ? -22.805 8.638 14.969 1.00 84.44 123 ARG A O 1
ATOM 958 N N . MET A 1 124 ? -21.922 6.936 13.787 1.00 84.38 124 MET A N 1
ATOM 959 C CA . MET A 1 124 ? -20.575 7.021 14.352 1.00 84.38 124 MET A CA 1
ATOM 960 C C . MET A 1 124 ? -19.998 8.434 14.210 1.00 84.38 124 MET A C 1
ATOM 962 O O . MET A 1 124 ? -19.509 9.004 15.174 1.00 84.38 124 MET A O 1
ATOM 966 N N . MET A 1 125 ? -20.106 9.059 13.033 1.00 87.56 125 MET A N 1
ATOM 967 C CA . MET A 1 125 ? -19.591 10.420 12.851 1.00 87.56 125 MET A CA 1
ATOM 968 C C . MET A 1 125 ? -20.375 11.468 13.655 1.00 87.56 125 MET A C 1
ATOM 970 O O . MET A 1 125 ? -19.786 12.465 14.058 1.00 87.56 125 MET A O 1
ATOM 974 N N . GLN A 1 126 ? -21.680 11.277 13.886 1.00 84.69 126 GLN A N 1
ATOM 975 C CA . GLN A 1 126 ? -22.460 12.147 14.778 1.00 84.69 126 GLN A CA 1
ATOM 976 C C . GLN A 1 126 ? -22.026 11.985 16.238 1.00 84.69 126 GLN A C 1
ATOM 978 O O . GLN A 1 126 ? -21.868 12.991 16.922 1.00 84.69 126 GLN A O 1
ATOM 983 N N . GLU A 1 127 ? -21.781 10.753 16.686 1.00 85.62 127 GLU A N 1
ATOM 984 C CA . GLU A 1 127 ? -21.256 10.457 18.025 1.00 85.62 127 GLU A CA 1
ATOM 985 C C . GLU A 1 127 ? -19.879 11.107 18.225 1.00 85.62 127 GLU A C 1
ATOM 987 O O . GLU A 1 127 ? -19.697 11.861 19.172 1.00 85.62 127 GLU A O 1
ATOM 992 N N . LEU A 1 128 ? -18.955 10.958 17.269 1.00 86.12 128 LEU A N 1
ATOM 993 C CA . LEU A 1 128 ? -17.630 11.596 17.327 1.00 86.12 128 LEU A CA 1
ATOM 994 C C . LEU A 1 128 ? -17.691 13.136 17.342 1.00 86.12 128 LEU A C 1
ATOM 996 O O . LEU A 1 128 ? -16.846 13.780 17.964 1.00 86.12 128 LEU A O 1
ATOM 1000 N N . ILE A 1 129 ? -18.669 13.738 16.652 1.00 85.00 129 ILE A N 1
ATOM 1001 C CA . ILE A 1 129 ? -18.920 15.188 16.713 1.00 85.00 129 ILE A CA 1
ATOM 1002 C C . ILE A 1 129 ? -19.452 15.580 18.096 1.00 85.00 129 ILE A C 1
ATOM 1004 O O . ILE A 1 129 ? -19.030 16.595 18.644 1.00 85.00 129 ILE A O 1
ATOM 1008 N N . GLN A 1 130 ? -20.377 14.793 18.649 1.00 86.19 130 GLN A N 1
ATOM 1009 C CA . GLN A 1 130 ? -20.986 15.041 19.954 1.00 86.19 130 GLN A CA 1
ATOM 1010 C C . GLN A 1 130 ? -19.982 14.893 21.104 1.00 86.19 130 GLN A C 1
ATOM 1012 O O . GLN A 1 130 ? -20.059 15.640 22.074 1.00 86.19 130 GLN A O 1
ATOM 1017 N N . GLU A 1 131 ? -19.038 13.963 20.984 1.00 86.81 131 GLU A N 1
ATOM 1018 C CA . GLU A 1 131 ? -17.953 13.741 21.947 1.00 86.81 131 GLU A CA 1
ATOM 1019 C C . GLU A 1 131 ? -16.778 14.722 21.773 1.00 86.81 131 GLU A C 1
ATOM 1021 O O . GLU A 1 131 ? -15.760 14.592 22.448 1.00 86.81 131 GLU A O 1
ATOM 1026 N N . GLU A 1 132 ? -16.904 15.707 20.876 1.00 82.31 132 GLU A N 1
ATOM 1027 C CA . GLU A 1 132 ? -15.884 16.724 20.588 1.00 82.31 132 GLU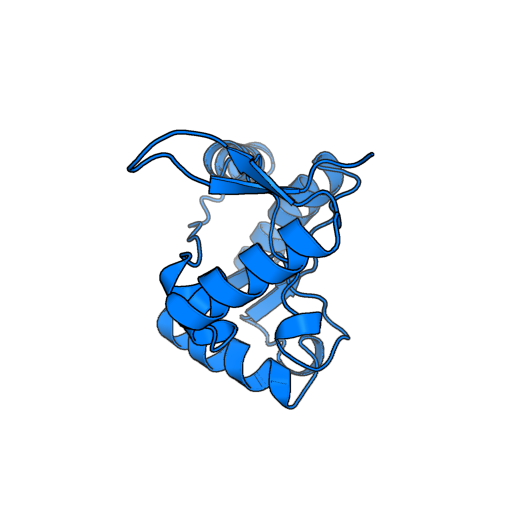 A CA 1
ATOM 1028 C C . GLU A 1 132 ? -14.503 16.136 20.218 1.00 82.31 132 GLU A C 1
ATOM 1030 O O . GLU A 1 132 ? -13.467 16.768 20.424 1.00 82.31 132 GLU A O 1
ATOM 1035 N N . ILE A 1 133 ? -14.465 14.963 19.566 1.00 78.75 133 ILE A N 1
ATOM 1036 C CA . ILE A 1 133 ? -13.229 14.254 19.153 1.00 78.75 133 ILE A CA 1
ATOM 1037 C C . ILE A 1 133 ? -12.553 14.934 17.932 1.00 78.75 133 ILE A C 1
ATOM 1039 O O . ILE A 1 133 ? -11.830 14.330 17.148 1.00 78.75 133 ILE A O 1
ATOM 1043 N N . GLY A 1 134 ? -12.791 16.229 17.710 1.00 80.62 134 GLY A N 1
ATOM 1044 C CA . GLY A 1 134 ? -12.160 17.005 16.634 1.00 80.62 134 GLY A CA 1
ATOM 1045 C C . GLY A 1 134 ? -12.644 16.664 15.218 1.00 80.62 134 GLY A C 1
ATOM 1046 O O . GLY A 1 134 ? -12.127 17.209 14.241 1.00 80.62 134 GLY A O 1
ATOM 1047 N N . VAL A 1 135 ? -13.647 15.795 15.062 1.00 87.38 135 VAL A N 1
ATOM 1048 C CA . VAL A 1 135 ? -14.262 15.505 13.760 1.00 87.38 135 VAL A CA 1
ATOM 1049 C C . VAL A 1 135 ? -15.200 16.647 13.375 1.00 87.38 135 VAL A C 1
ATOM 1051 O O . VAL A 1 135 ? -16.111 16.995 14.116 1.00 87.38 135 VAL A O 1
ATOM 1054 N N . VAL A 1 136 ? -15.019 17.218 12.183 1.00 86.81 136 VAL A N 1
ATOM 1055 C CA . VAL A 1 136 ? -15.885 18.278 11.649 1.00 86.81 136 VAL A CA 1
ATOM 1056 C C . VAL A 1 136 ? -16.365 17.951 10.242 1.00 86.81 136 VAL A C 1
ATOM 1058 O O . VAL A 1 136 ? -15.615 17.446 9.407 1.00 86.81 136 VAL A O 1
ATOM 1061 N N . LEU A 1 137 ? -17.624 18.274 9.946 1.00 85.94 137 LEU A N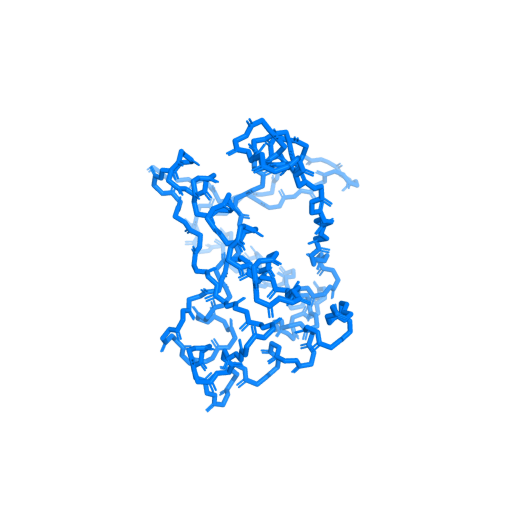 1
ATOM 1062 C CA . LEU A 1 137 ? -18.140 18.213 8.583 1.00 85.94 137 LEU A CA 1
ATOM 1063 C C . LEU A 1 137 ? -17.697 19.466 7.817 1.00 85.94 137 LEU A C 1
ATOM 1065 O O . LEU A 1 137 ? -18.023 20.590 8.193 1.00 85.94 137 LEU A O 1
ATOM 1069 N N . THR A 1 138 ? -16.963 19.273 6.727 1.00 87.38 138 THR A N 1
ATOM 1070 C CA . THR A 1 138 ? -16.489 20.344 5.840 1.00 87.38 138 THR A CA 1
ATOM 1071 C C . THR A 1 138 ? -17.125 20.211 4.461 1.00 87.38 138 THR A C 1
ATOM 1073 O O . THR A 1 138 ? -17.414 19.104 4.016 1.00 87.38 138 THR A O 1
ATOM 1076 N N . GLY A 1 139 ? -17.333 21.328 3.762 1.00 84.94 139 GLY A N 1
ATOM 1077 C CA . GLY A 1 139 ? -17.971 21.342 2.440 1.00 84.94 139 GLY A CA 1
ATOM 1078 C C . GLY A 1 139 ? -19.502 21.395 2.494 1.00 84.94 139 GLY A C 1
ATOM 1079 O O . GLY A 1 139 ? -20.107 21.485 3.560 1.00 84.94 139 GLY A O 1
ATOM 1080 N N . GLN A 1 140 ? -20.144 21.386 1.323 1.00 76.31 140 GLN A N 1
ATOM 1081 C CA . GLN A 1 140 ? -21.599 21.500 1.200 1.00 76.31 140 GLN A CA 1
ATOM 1082 C C . GLN A 1 140 ? -22.147 20.498 0.181 1.00 76.31 140 GLN A C 1
ATOM 1084 O O . GLN A 1 140 ? -21.567 20.270 -0.881 1.00 76.31 140 GLN A O 1
ATOM 1089 N N . ARG A 1 141 ? -23.326 19.934 0.468 1.00 78.88 141 ARG A N 1
ATOM 1090 C CA . ARG A 1 141 ? -24.040 19.003 -0.426 1.00 78.88 141 ARG A CA 1
ATOM 1091 C C . ARG A 1 141 ? -23.149 17.825 -0.857 1.00 78.88 141 ARG A C 1
ATOM 1093 O O . ARG A 1 141 ? -22.737 17.037 -0.017 1.00 78.88 141 ARG A O 1
ATOM 1100 N N . LYS A 1 142 ? -22.873 17.684 -2.159 1.00 67.75 142 LYS A N 1
ATOM 1101 C CA . LYS A 1 142 ? -22.139 16.546 -2.736 1.00 67.75 142 LYS A CA 1
ATOM 1102 C C . LYS A 1 142 ? -20.638 16.558 -2.431 1.00 67.75 142 LYS A C 1
ATOM 1104 O O . LYS A 1 142 ? -20.012 15.518 -2.573 1.00 67.75 142 LYS A O 1
ATOM 1109 N N . SER A 1 143 ? -20.073 17.695 -2.021 1.00 72.31 143 SER A N 1
ATOM 1110 C CA . SER A 1 143 ? -18.661 17.805 -1.629 1.00 72.31 143 SER A CA 1
ATOM 1111 C C . SER A 1 143 ? -18.453 17.753 -0.114 1.00 72.31 143 SER A C 1
ATOM 1113 O O . SER A 1 143 ? -17.344 17.994 0.359 1.00 72.31 143 SER A O 1
ATOM 1115 N N . ALA A 1 144 ? -19.511 17.472 0.656 1.00 78.62 144 ALA A N 1
ATOM 1116 C CA . ALA A 1 144 ? -19.413 17.383 2.102 1.00 78.62 144 ALA A CA 1
ATOM 1117 C C . ALA A 1 144 ? -18.581 16.157 2.515 1.00 78.62 144 ALA A C 1
ATOM 1119 O O . ALA A 1 144 ? -18.846 15.040 2.067 1.0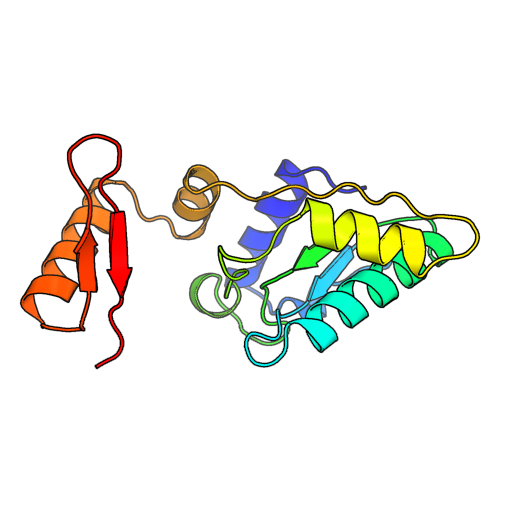0 78.62 144 ALA A O 1
ATOM 1120 N N . ARG A 1 145 ? -17.588 16.366 3.380 1.00 81.56 145 ARG A N 1
ATOM 1121 C CA . ARG A 1 145 ? -16.697 15.330 3.909 1.00 81.56 145 ARG A CA 1
ATOM 1122 C C . ARG A 1 145 ? -16.356 15.606 5.365 1.00 81.56 145 ARG A C 1
ATOM 1124 O O . ARG A 1 145 ? -16.159 16.758 5.754 1.00 81.56 145 ARG A O 1
ATOM 1131 N N . TYR A 1 146 ? -16.281 14.550 6.160 1.00 85.69 146 TYR A N 1
ATOM 1132 C CA . TYR A 1 146 ? -15.797 14.648 7.529 1.00 85.69 146 TYR A CA 1
ATOM 1133 C C . TYR A 1 146 ? -14.270 14.724 7.536 1.00 85.69 146 TYR A C 1
ATOM 1135 O O . TYR A 1 146 ? -13.616 14.029 6.762 1.00 85.69 146 TYR A O 1
ATOM 1143 N N . VAL A 1 147 ? -13.714 15.581 8.386 1.00 83.69 147 VAL A N 1
ATOM 1144 C CA . VAL A 1 147 ? -12.272 15.790 8.536 1.00 83.69 147 VAL A CA 1
ATOM 1145 C C . VAL A 1 147 ? -11.950 15.810 10.023 1.00 83.69 147 VAL A C 1
ATOM 1147 O O . VAL A 1 147 ? -12.637 16.492 10.781 1.00 83.69 147 VAL A O 1
ATOM 1150 N N . LEU A 1 148 ? -10.913 15.083 10.431 1.00 84.12 148 LEU A N 1
ATOM 1151 C CA . LEU A 1 148 ? -10.361 15.178 11.778 1.00 84.12 148 LEU A CA 1
ATOM 1152 C C . LEU A 1 148 ? -9.455 16.414 11.843 1.00 84.12 148 LEU A C 1
ATOM 1154 O O . LEU A 1 148 ? -8.455 16.487 11.130 1.00 84.12 148 LEU A O 1
ATOM 1158 N N . LYS A 1 149 ? -9.816 17.408 12.653 1.00 78.88 149 LYS A N 1
ATOM 1159 C CA . LYS A 1 149 ? -8.935 18.530 12.980 1.00 78.88 149 LYS A CA 1
ATOM 1160 C C . LYS A 1 149 ? -8.099 18.136 14.189 1.00 78.88 149 LYS A C 1
ATOM 1162 O O . LYS A 1 149 ? -8.651 17.869 15.249 1.00 78.88 149 LYS A O 1
ATOM 1167 N N . GLN A 1 150 ? -6.783 18.093 14.014 1.00 59.69 150 GLN A N 1
ATOM 1168 C CA . GLN A 1 150 ? -5.860 17.994 15.141 1.00 59.69 150 GLN A CA 1
ATOM 1169 C C . GLN A 1 150 ? -5.902 19.324 15.905 1.00 59.69 150 GLN A C 1
ATOM 1171 O O . GLN A 1 150 ? -5.773 20.384 15.286 1.00 59.69 150 GLN A O 1
ATOM 1176 N N . THR A 1 151 ? -6.179 19.245 17.206 1.00 57.06 151 THR A N 1
ATOM 1177 C CA . THR A 1 151 ? -6.171 20.373 18.147 1.00 57.06 151 THR A CA 1
ATOM 1178 C C . THR A 1 151 ? -4.753 20.865 18.401 1.00 57.06 151 THR A C 1
ATOM 1180 O O . THR A 1 151 ? -3.843 20.008 18.475 1.00 57.06 151 THR A O 1
#

Solvent-accessible surface area (backbone atoms only — not comparable to full-atom values): 8777 Å² total; per-residue (Å²): 111,74,51,76,65,55,49,52,58,53,52,61,47,22,60,79,37,33,40,61,81,68,47,48,90,44,34,45,55,36,61,54,50,86,90,34,69,68,59,40,52,50,49,53,35,52,50,53,51,52,26,61,74,60,78,37,45,39,76,46,72,8,25,37,38,75,35,61,27,45,86,63,12,57,73,46,68,69,88,87,65,51,67,69,58,51,47,48,49,32,30,72,74,37,86,78,71,46,80,78,87,85,82,81,84,46,74,70,49,52,29,66,69,69,66,44,48,76,66,53,48,52,50,53,55,49,50,38,41,73,69,63,69,38,45,41,82,41,74,61,81,94,63,47,44,77,43,76,51,84,130